Protein A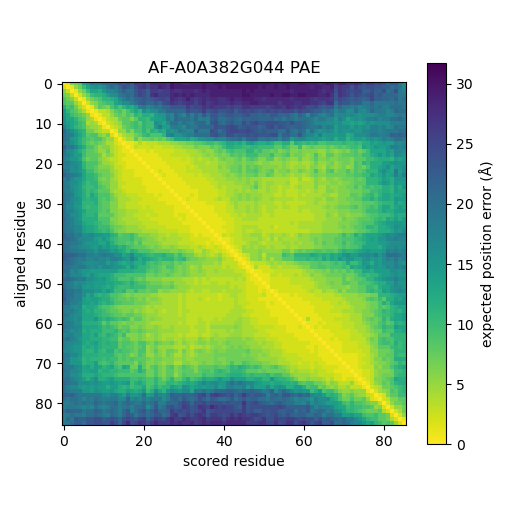F-A0A382G044-F1 (afdb_monomer)

Solvent-accessible surface area (backbone atoms only — not comparable to full-atom values): 5104 Å² total; per-residue (Å²): 131,84,75,80,72,79,50,67,66,58,57,50,50,51,53,52,52,48,52,52,52,54,51,48,49,52,53,52,53,51,50,52,52,49,52,53,50,50,56,50,64,71,41,86,85,55,55,70,65,55,65,50,49,53,57,49,51,54,51,52,50,52,51,53,55,51,50,53,52,52,49,48,55,49,50,73,71,69,47,83,68,78,80,62,86,129

Radius of gyration: 20.57 Å; Cα contacts (8 Å, |Δi|>4): 9; chains: 1; bounding box: 48×22×54 Å

Structure (mmCIF, N/CA/C/O backbone):
data_AF-A0A382G044-F1
#
_entry.id   AF-A0A382G044-F1
#
loop_
_atom_site.group_PDB
_atom_site.id
_atom_site.type_symbol
_atom_site.label_atom_id
_atom_site.label_alt_id
_atom_site.label_comp_id
_atom_site.label_asym_id
_atom_site.label_entity_id
_atom_site.label_seq_id
_atom_site.pdbx_PDB_ins_code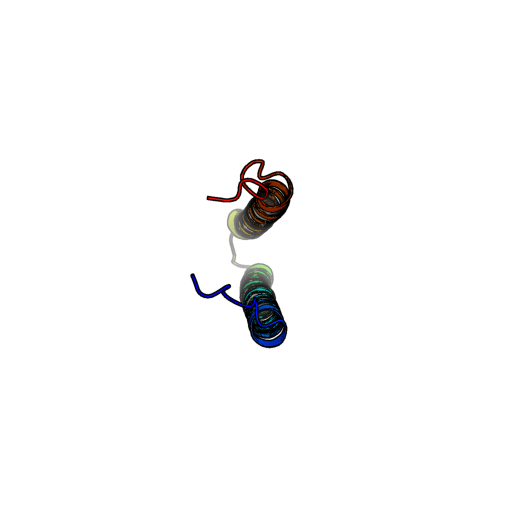
_atom_site.Cartn_x
_atom_site.Cartn_y
_atom_site.Cartn_z
_atom_site.occupancy
_atom_site.B_iso_or_equiv
_atom_site.auth_seq_id
_atom_site.auth_comp_id
_atom_site.auth_asym_id
_atom_site.auth_atom_id
_atom_site.pdbx_PDB_model_num
ATOM 1 N N . ARG A 1 1 ? -29.154 -17.770 33.156 1.00 40.56 1 ARG A N 1
ATOM 2 C CA . ARG A 1 1 ? -28.430 -17.506 31.891 1.00 40.56 1 ARG A CA 1
ATOM 3 C C . ARG A 1 1 ? -27.056 -16.982 32.273 1.00 40.56 1 ARG A C 1
ATOM 5 O O . ARG A 1 1 ? -26.996 -15.979 32.971 1.00 40.56 1 ARG A O 1
ATOM 12 N N . LEU A 1 2 ? -25.991 -17.723 31.965 1.00 45.72 2 LEU A N 1
ATOM 13 C CA . LEU A 1 2 ? -24.622 -17.311 32.276 1.00 45.72 2 LEU A CA 1
ATOM 14 C C . LEU A 1 2 ? -24.355 -16.006 31.521 1.00 45.72 2 LEU A C 1
ATOM 16 O O . LEU A 1 2 ? -24.406 -16.001 30.293 1.00 45.72 2 LEU A O 1
ATOM 20 N N . LYS A 1 3 ? -24.127 -14.901 32.243 1.00 43.59 3 LYS A N 1
ATOM 21 C CA . LYS A 1 3 ? -23.463 -13.733 31.660 1.00 43.59 3 LYS A CA 1
ATOM 22 C C . LYS A 1 3 ? -22.178 -14.274 31.044 1.00 43.59 3 LYS A C 1
ATOM 24 O O . LYS A 1 3 ? -21.340 -14.786 31.783 1.00 43.59 3 LYS A O 1
ATOM 29 N N . ALA A 1 4 ? -22.038 -14.205 29.724 1.00 56.69 4 ALA A N 1
ATOM 30 C CA . ALA A 1 4 ? -20.723 -14.282 29.118 1.00 56.69 4 ALA A CA 1
ATOM 31 C C . ALA A 1 4 ? -19.971 -13.066 29.663 1.00 56.69 4 ALA A C 1
ATOM 33 O O . ALA A 1 4 ? -20.163 -11.942 29.204 1.00 56.69 4 ALA A O 1
ATOM 34 N N . VAL A 1 5 ? -19.240 -13.271 30.758 1.00 55.91 5 VAL A N 1
ATOM 35 C CA . VAL A 1 5 ? -18.309 -12.283 31.279 1.00 55.91 5 VAL A CA 1
ATOM 36 C C . VAL A 1 5 ? -17.352 -12.046 30.123 1.00 55.91 5 VAL A C 1
ATOM 38 O O . VAL A 1 5 ? -16.630 -12.957 29.727 1.00 55.91 5 VAL A O 1
ATOM 41 N N . LYS A 1 6 ? -17.438 -10.867 29.501 1.00 54.38 6 LYS A N 1
ATOM 42 C CA . LYS A 1 6 ? -16.440 -10.421 28.536 1.00 54.38 6 LYS A CA 1
ATOM 43 C C . LYS A 1 6 ? -15.115 -10.429 29.274 1.00 54.38 6 LYS A C 1
ATOM 45 O O . LYS A 1 6 ? -14.887 -9.566 30.116 1.00 54.38 6 LYS A O 1
ATOM 50 N N . ASP A 1 7 ? -14.301 -11.446 29.022 1.00 58.84 7 ASP A N 1
ATOM 51 C CA . ASP A 1 7 ? -12.990 -11.550 29.633 1.00 58.84 7 ASP A CA 1
ATOM 52 C C . ASP A 1 7 ? -12.115 -10.467 28.992 1.00 58.84 7 ASP A C 1
ATOM 54 O O . ASP A 1 7 ? -11.801 -10.565 27.798 1.00 58.84 7 ASP A O 1
ATOM 58 N N . PRO A 1 8 ? -11.733 -9.408 29.727 1.00 60.69 8 PRO A N 1
ATOM 59 C CA . PRO A 1 8 ? -11.001 -8.283 29.152 1.00 60.69 8 PRO A CA 1
ATOM 60 C C . PRO A 1 8 ? -9.651 -8.733 28.587 1.00 60.69 8 PRO A C 1
ATOM 62 O O . PRO A 1 8 ? -9.140 -8.134 27.648 1.00 60.69 8 PRO A O 1
ATOM 65 N N . VAL A 1 9 ? -9.104 -9.833 29.110 1.00 61.78 9 VAL A N 1
ATOM 66 C CA . VAL A 1 9 ? -7.873 -10.467 28.631 1.00 61.78 9 VAL A CA 1
ATOM 67 C C . VAL A 1 9 ? -8.086 -11.162 27.280 1.00 61.78 9 VAL A C 1
ATOM 69 O O . VAL A 1 9 ? -7.231 -11.057 26.402 1.00 61.78 9 VAL A O 1
ATOM 72 N N . ALA A 1 10 ? -9.235 -11.815 27.069 1.00 60.50 10 ALA A N 1
ATOM 73 C CA . ALA A 1 10 ? -9.572 -12.456 25.798 1.00 60.50 10 ALA A CA 1
ATOM 74 C C . ALA A 1 10 ? -9.907 -11.421 24.709 1.00 60.50 10 ALA A C 1
ATOM 76 O O . ALA A 1 10 ? -9.455 -11.550 23.572 1.00 60.50 10 ALA A O 1
ATOM 77 N N . GLU A 1 11 ? -10.635 -10.356 25.061 1.00 61.03 11 GLU A N 1
ATOM 78 C CA . GLU A 1 11 ? -10.950 -9.244 24.152 1.00 61.03 11 GLU A CA 1
ATOM 79 C C . GLU A 1 11 ? -9.688 -8.428 23.810 1.00 61.03 11 GLU A C 1
ATOM 81 O O . GLU A 1 11 ? -9.456 -8.108 22.643 1.00 61.03 11 GLU A O 1
ATOM 86 N N . ALA A 1 12 ? -8.804 -8.159 24.778 1.00 59.59 12 ALA A N 1
ATOM 87 C CA . ALA A 1 12 ? -7.515 -7.507 24.523 1.00 59.59 12 ALA A CA 1
ATOM 88 C C . ALA A 1 12 ? -6.572 -8.381 23.677 1.00 59.59 12 ALA A C 1
ATOM 90 O O . ALA A 1 12 ? -5.952 -7.879 22.738 1.00 59.59 12 ALA A O 1
ATOM 91 N N . GLY A 1 13 ? -6.500 -9.689 23.951 1.00 63.47 13 GLY A N 1
ATOM 92 C CA . GLY A 1 13 ? -5.710 -10.642 23.166 1.00 63.47 13 GLY A CA 1
ATOM 93 C C . GLY A 1 13 ? -6.185 -10.757 21.714 1.00 63.47 13 GLY A C 1
ATOM 94 O O . GLY A 1 13 ? -5.362 -10.758 20.795 1.00 63.47 13 GLY A O 1
ATOM 95 N N . ALA A 1 14 ? -7.504 -10.765 21.489 1.00 64.12 14 ALA A N 1
ATOM 96 C CA . ALA A 1 14 ? -8.094 -10.767 20.152 1.00 64.12 14 ALA A CA 1
ATOM 97 C C . ALA A 1 14 ? -7.763 -9.484 19.365 1.00 64.12 14 ALA A C 1
ATOM 99 O O . ALA A 1 14 ? -7.400 -9.561 18.191 1.00 64.12 14 ALA A O 1
ATOM 100 N N . ASN A 1 15 ? -7.814 -8.315 20.013 1.00 73.56 15 ASN A N 1
ATOM 101 C CA . ASN A 1 15 ? -7.486 -7.034 19.378 1.00 73.56 15 ASN A CA 1
ATOM 102 C C . ASN A 1 15 ? -5.989 -6.909 19.042 1.00 73.56 15 ASN A C 1
ATOM 104 O O . ASN A 1 15 ? -5.639 -6.463 17.950 1.00 73.56 15 ASN A O 1
ATOM 108 N N . ILE A 1 16 ? -5.095 -7.342 19.938 1.00 82.94 16 ILE A N 1
ATOM 109 C CA . ILE A 1 16 ? -3.641 -7.307 19.699 1.00 82.94 16 ILE A CA 1
ATOM 110 C C . ILE A 1 16 ? -3.255 -8.247 18.551 1.00 82.94 16 ILE A C 1
ATOM 112 O O . ILE A 1 16 ? -2.506 -7.848 17.657 1.00 82.94 16 ILE A O 1
ATOM 116 N N . GLY A 1 17 ? -3.799 -9.469 18.537 1.00 84.31 17 GLY A N 1
ATOM 117 C CA . GLY A 1 17 ? -3.571 -10.425 17.454 1.00 84.31 17 GLY A CA 1
ATOM 118 C C . GLY A 1 17 ? -4.039 -9.891 16.099 1.00 84.31 17 GLY A C 1
ATOM 119 O O . GLY A 1 17 ? -3.306 -9.977 15.117 1.00 84.31 17 GLY A O 1
ATOM 120 N N . GLN A 1 18 ? -5.217 -9.264 16.047 1.00 80.75 18 GLN A N 1
ATOM 121 C CA . GLN A 1 18 ? -5.726 -8.643 14.822 1.00 80.75 18 GLN A CA 1
ATOM 122 C C . GLN A 1 18 ? -4.840 -7.494 14.331 1.00 80.75 18 GLN A C 1
ATOM 124 O O . GLN A 1 18 ? -4.529 -7.443 13.143 1.00 80.75 18 GLN A O 1
ATOM 129 N N . VAL A 1 19 ? -4.387 -6.605 15.220 1.00 83.94 19 VAL A N 1
ATOM 130 C CA . VAL A 1 19 ? -3.493 -5.495 14.847 1.00 83.94 19 VAL A CA 1
ATOM 131 C C . VAL A 1 19 ? -2.156 -6.013 14.317 1.00 83.94 19 VAL A C 1
ATOM 133 O O . VAL A 1 19 ? -1.685 -5.526 13.292 1.00 83.94 19 VAL A O 1
ATOM 136 N N . LEU A 1 20 ? -1.566 -7.024 14.962 1.00 88.38 20 LEU A N 1
ATOM 137 C CA . LEU A 1 20 ? -0.319 -7.650 14.509 1.00 88.38 20 LEU A CA 1
ATOM 138 C C . LEU A 1 20 ? -0.470 -8.312 13.137 1.00 88.38 20 LEU A C 1
ATOM 140 O O . LEU A 1 20 ? 0.384 -8.125 12.274 1.00 88.38 20 LEU A O 1
ATOM 144 N N . VAL A 1 21 ? -1.560 -9.049 12.915 1.00 86.06 21 VAL A N 1
ATOM 145 C CA . VAL A 1 21 ? -1.827 -9.709 11.630 1.00 86.06 21 VAL A CA 1
ATOM 146 C C . VAL A 1 21 ? -2.045 -8.674 10.528 1.00 86.06 21 VAL A C 1
ATOM 148 O O . VAL A 1 21 ? -1.400 -8.751 9.485 1.00 86.06 21 VAL A O 1
ATOM 151 N N . ILE A 1 22 ? -2.900 -7.673 10.758 1.00 84.75 22 ILE A N 1
ATOM 152 C CA . ILE A 1 22 ? -3.175 -6.613 9.777 1.00 84.75 22 ILE A CA 1
ATOM 153 C C . ILE A 1 22 ? -1.900 -5.816 9.485 1.00 84.75 22 ILE A C 1
ATOM 155 O O . ILE A 1 22 ? -1.556 -5.622 8.321 1.00 84.75 22 ILE A O 1
ATOM 159 N N . GLY A 1 23 ? -1.169 -5.401 10.522 1.00 87.62 23 GLY A N 1
ATOM 160 C CA . GLY A 1 23 ? 0.100 -4.690 10.375 1.00 87.62 23 GLY A CA 1
ATOM 161 C C . GLY A 1 23 ? 1.132 -5.508 9.599 1.00 87.62 23 GLY A C 1
ATOM 162 O O . GLY A 1 23 ? 1.761 -4.988 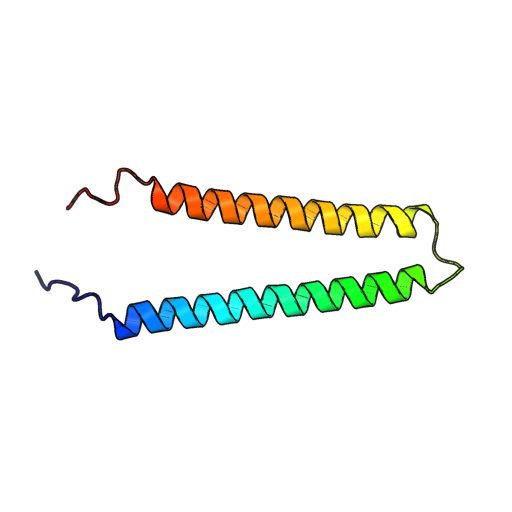8.679 1.00 87.62 23 GLY A O 1
ATOM 163 N N . GLY A 1 24 ? 1.247 -6.804 9.897 1.00 89.50 24 GLY A N 1
ATOM 164 C CA . GLY A 1 24 ? 2.111 -7.732 9.171 1.00 89.50 24 GLY A CA 1
ATOM 165 C C . GLY A 1 24 ? 1.746 -7.838 7.691 1.00 89.50 24 GLY A C 1
ATOM 166 O O . GLY A 1 24 ? 2.627 -7.730 6.840 1.00 89.50 24 GLY A O 1
ATOM 167 N N . PHE A 1 25 ? 0.458 -7.964 7.364 1.00 87.56 25 PHE A N 1
ATOM 168 C CA . PHE A 1 25 ? -0.001 -7.978 5.974 1.00 87.56 25 PHE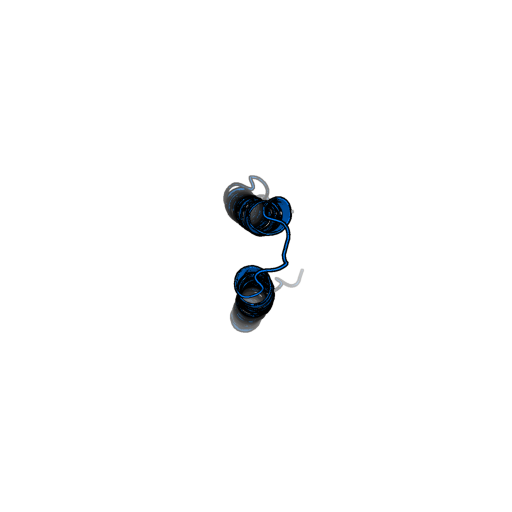 A CA 1
ATOM 169 C C . PHE A 1 25 ? 0.306 -6.670 5.246 1.00 87.56 25 PHE A C 1
ATOM 171 O O . PHE A 1 25 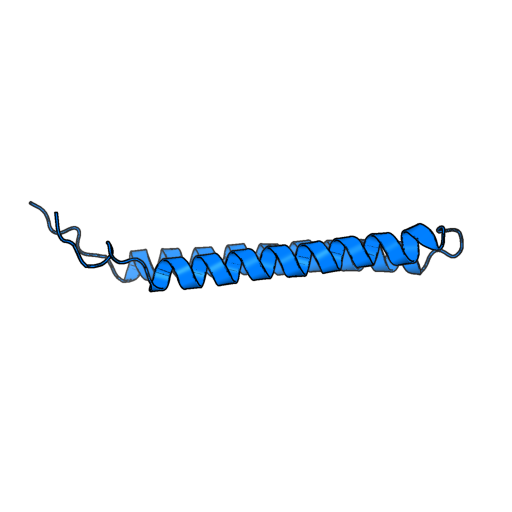? 0.788 -6.715 4.117 1.00 87.56 25 PHE A O 1
ATOM 178 N N . VAL A 1 26 ? 0.080 -5.517 5.879 1.00 87.94 26 VAL A N 1
ATOM 179 C CA . VAL A 1 26 ? 0.385 -4.208 5.282 1.00 87.94 26 VAL A CA 1
ATOM 180 C C . VAL A 1 26 ? 1.876 -4.082 4.977 1.00 87.94 26 VAL A C 1
ATOM 182 O O . VAL A 1 26 ? 2.241 -3.695 3.868 1.00 87.94 26 VAL A O 1
ATOM 185 N N . ILE A 1 27 ? 2.741 -4.454 5.924 1.00 89.81 27 ILE A N 1
ATOM 186 C CA . ILE A 1 27 ? 4.195 -4.398 5.734 1.00 89.81 27 ILE A CA 1
ATOM 187 C C . ILE A 1 27 ? 4.634 -5.382 4.647 1.00 89.81 27 ILE A C 1
ATOM 189 O O . ILE A 1 27 ? 5.397 -5.012 3.756 1.00 89.81 27 ILE A O 1
ATOM 193 N N . PHE A 1 28 ? 4.143 -6.621 4.686 1.00 92.62 28 PHE A N 1
ATOM 194 C CA . PHE A 1 28 ? 4.509 -7.660 3.726 1.00 92.62 28 PHE A CA 1
ATOM 195 C C . PHE A 1 28 ? 4.091 -7.296 2.297 1.00 92.62 28 PHE A C 1
ATOM 197 O O . PHE A 1 28 ? 4.933 -7.270 1.398 1.00 92.62 28 PHE A O 1
ATOM 204 N N . TYR A 1 29 ? 2.821 -6.936 2.089 1.00 88.00 29 TYR A N 1
ATOM 205 C CA . TYR A 1 29 ? 2.330 -6.510 0.778 1.00 88.00 29 TYR A CA 1
ATOM 206 C C . TYR A 1 29 ? 3.000 -5.218 0.313 1.00 88.00 29 TYR A C 1
ATOM 208 O O . TYR A 1 29 ? 3.414 -5.137 -0.842 1.00 88.00 29 TYR A O 1
ATOM 216 N N . GLY A 1 30 ? 3.170 -4.232 1.199 1.00 89.00 30 GLY A N 1
ATOM 217 C CA . GLY A 1 30 ? 3.870 -2.990 0.872 1.00 89.00 30 GLY A CA 1
ATOM 218 C C . GLY A 1 30 ? 5.308 -3.239 0.416 1.00 89.00 30 GLY A C 1
ATOM 219 O O . GLY A 1 30 ? 5.743 -2.680 -0.590 1.00 89.00 30 GLY A O 1
ATOM 220 N N . THR A 1 31 ? 6.020 -4.144 1.092 1.00 92.19 31 THR A N 1
ATOM 221 C CA . THR A 1 31 ? 7.394 -4.522 0.736 1.00 92.19 31 THR A CA 1
ATOM 222 C C . THR A 1 31 ? 7.444 -5.254 -0.604 1.00 92.19 31 THR A C 1
ATOM 224 O O . THR A 1 31 ? 8.278 -4.924 -1.444 1.00 92.19 31 THR A O 1
ATOM 227 N N . LEU A 1 32 ? 6.533 -6.202 -0.852 1.00 92.50 32 LEU A N 1
ATOM 228 C CA . LEU A 1 32 ? 6.455 -6.906 -2.136 1.00 92.50 32 LEU A CA 1
ATOM 229 C C . LEU A 1 32 ? 6.200 -5.947 -3.300 1.00 92.50 32 LEU A C 1
ATOM 231 O O . LEU A 1 32 ? 6.923 -5.982 -4.295 1.00 92.50 32 LEU A O 1
ATOM 235 N N . ILE A 1 33 ? 5.211 -5.063 -3.157 1.00 90.69 33 ILE A N 1
ATOM 236 C CA . ILE A 1 33 ? 4.887 -4.054 -4.170 1.00 90.69 33 ILE A CA 1
ATOM 237 C C . ILE A 1 33 ? 6.103 -3.155 -4.408 1.00 90.69 33 ILE A C 1
ATOM 239 O O . ILE A 1 33 ? 6.470 -2.917 -5.556 1.00 90.69 33 ILE A O 1
ATOM 243 N N . PHE A 1 34 ? 6.777 -2.710 -3.345 1.00 91.00 34 PHE A N 1
ATOM 244 C CA . PHE A 1 34 ? 7.977 -1.888 -3.460 1.00 91.00 34 PHE A CA 1
ATOM 245 C C . PHE A 1 34 ? 9.096 -2.587 -4.243 1.00 91.00 34 PHE A C 1
ATOM 247 O O . PHE A 1 34 ? 9.679 -1.981 -5.140 1.00 91.00 34 PHE A O 1
ATOM 254 N N . PHE A 1 35 ? 9.379 -3.861 -3.957 1.00 92.69 35 PHE A N 1
ATOM 255 C CA . PHE A 1 35 ? 10.403 -4.618 -4.681 1.00 92.69 35 PHE A CA 1
ATOM 256 C C . PHE A 1 35 ? 10.051 -4.819 -6.156 1.00 92.69 35 PHE A C 1
ATOM 258 O O . PHE A 1 35 ? 10.909 -4.608 -7.015 1.00 92.69 35 PHE A O 1
ATOM 265 N N . VAL A 1 36 ? 8.798 -5.171 -6.456 1.00 90.06 36 VAL A N 1
ATOM 266 C CA . VAL A 1 36 ? 8.318 -5.352 -7.835 1.00 90.06 36 VAL A CA 1
ATOM 267 C C . VAL A 1 36 ? 8.416 -4.044 -8.615 1.00 90.06 36 VAL A C 1
ATOM 269 O O . VAL A 1 36 ? 8.982 -4.018 -9.706 1.00 90.06 36 VAL A O 1
ATOM 272 N N . LEU A 1 37 ? 7.930 -2.940 -8.040 1.00 89.06 37 LEU A N 1
ATOM 273 C CA . LEU A 1 37 ? 7.993 -1.628 -8.678 1.00 89.06 37 LEU A CA 1
ATOM 274 C C . LEU A 1 37 ? 9.436 -1.163 -8.868 1.00 89.06 37 LEU A C 1
ATOM 276 O O . LEU A 1 37 ? 9.774 -0.659 -9.934 1.00 89.06 37 LEU A O 1
ATOM 280 N N . LYS A 1 38 ? 10.306 -1.365 -7.873 1.00 90.06 38 LYS A N 1
ATOM 281 C CA . LYS A 1 38 ? 11.724 -1.006 -7.974 1.00 90.06 38 LYS A CA 1
ATOM 282 C C . LYS A 1 38 ? 12.423 -1.779 -9.093 1.00 90.06 38 LYS A C 1
ATOM 284 O O . LYS A 1 38 ? 13.140 -1.162 -9.874 1.00 90.06 38 LYS A O 1
ATOM 289 N N . GLY A 1 39 ? 12.215 -3.094 -9.179 1.00 87.06 39 GLY A N 1
ATOM 290 C CA . GLY A 1 39 ? 12.795 -3.926 -10.238 1.00 87.06 39 GLY A CA 1
ATOM 291 C C . GLY A 1 39 ? 12.305 -3.508 -11.624 1.00 87.06 39 GLY A C 1
ATOM 292 O O . GLY A 1 39 ? 13.107 -3.277 -12.520 1.00 87.06 39 GLY A O 1
ATOM 293 N N . MET A 1 40 ? 10.996 -3.303 -11.759 1.00 88.25 40 MET A N 1
ATOM 294 C CA . MET A 1 40 ? 10.365 -2.873 -13.007 1.00 88.25 40 MET A CA 1
ATOM 295 C C . MET A 1 40 ? 10.818 -1.472 -13.461 1.00 88.25 40 MET A C 1
ATOM 297 O O . MET A 1 40 ? 11.008 -1.223 -14.648 1.00 88.25 40 MET A O 1
ATOM 301 N N . LEU A 1 41 ? 10.974 -0.523 -12.534 1.00 86.12 41 LEU A N 1
ATOM 302 C CA . LEU A 1 41 ? 11.390 0.844 -12.867 1.00 86.12 41 LEU A CA 1
ATOM 303 C C . LEU A 1 41 ? 12.883 0.938 -13.205 1.00 86.12 41 LEU A C 1
ATOM 305 O O . LEU A 1 41 ? 13.256 1.786 -14.017 1.00 86.12 41 LEU A O 1
ATOM 309 N N . ALA A 1 42 ? 13.711 0.081 -12.600 1.00 87.44 42 ALA A N 1
ATOM 310 C CA . ALA A 1 42 ? 15.148 0.021 -12.851 1.00 87.44 42 ALA A CA 1
ATOM 311 C C . ALA A 1 42 ? 15.497 -0.598 -14.213 1.00 87.44 42 ALA A C 1
ATOM 313 O O . ALA A 1 42 ? 16.577 -0.328 -14.733 1.00 87.44 42 ALA A O 1
ATOM 314 N N . ASP A 1 43 ? 14.598 -1.394 -14.793 1.00 86.25 43 ASP A N 1
ATOM 315 C CA . ASP A 1 43 ? 14.811 -2.021 -16.092 1.00 86.25 43 ASP A CA 1
ATOM 316 C C . ASP A 1 43 ? 14.481 -1.036 -17.243 1.00 86.25 43 ASP A C 1
ATOM 318 O O . ASP A 1 43 ? 13.342 -0.548 -17.352 1.00 86.25 43 ASP A O 1
ATOM 322 N N . PRO A 1 44 ? 15.461 -0.675 -18.094 1.00 81.88 44 PRO A N 1
ATOM 323 C CA . PRO A 1 44 ? 15.262 0.260 -19.198 1.00 81.88 44 PRO A CA 1
ATOM 324 C C . PRO A 1 44 ? 14.350 -0.288 -20.305 1.00 81.88 44 PRO A C 1
ATOM 326 O O . PRO A 1 44 ? 13.678 0.519 -20.946 1.00 81.88 44 PRO A O 1
ATOM 329 N N . ASP A 1 45 ? 14.247 -1.611 -20.468 1.00 88.81 45 ASP A N 1
ATOM 330 C CA . ASP A 1 45 ? 13.460 -2.246 -21.536 1.00 88.81 45 ASP A CA 1
ATOM 331 C C . ASP A 1 45 ? 11.970 -2.360 -21.190 1.00 88.81 45 ASP A C 1
ATOM 333 O O . ASP A 1 45 ? 11.138 -2.730 -22.024 1.00 88.81 45 ASP A O 1
ATOM 337 N N . TH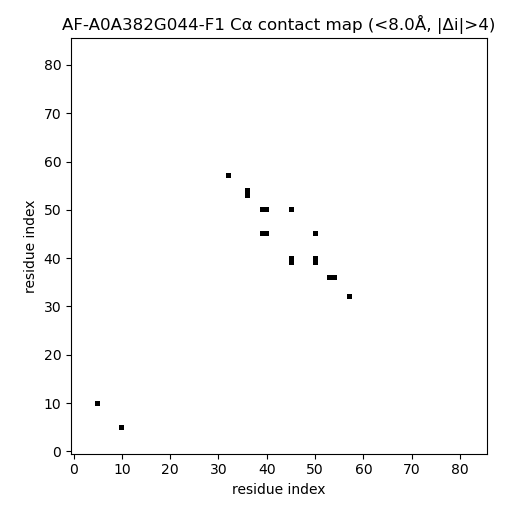R A 1 46 ? 11.592 -2.008 -19.959 1.00 84.75 46 THR A N 1
ATOM 338 C CA . THR A 1 46 ? 10.195 -2.096 -19.543 1.00 84.75 46 THR A CA 1
ATOM 339 C C . THR A 1 46 ? 9.341 -1.033 -20.250 1.00 84.75 46 THR A C 1
ATOM 341 O O . THR A 1 46 ? 9.645 0.163 -20.153 1.00 84.75 46 THR A O 1
ATOM 344 N N . PRO A 1 47 ? 8.221 -1.419 -20.895 1.00 89.06 47 PRO A N 1
ATOM 345 C CA . PRO A 1 47 ? 7.344 -0.481 -21.586 1.00 89.06 47 PRO A CA 1
ATOM 346 C C . PRO A 1 47 ? 6.856 0.650 -20.678 1.00 89.06 47 PRO A C 1
ATOM 348 O O . PRO A 1 47 ? 6.415 0.421 -19.549 1.00 89.06 47 PRO A O 1
ATOM 351 N N . LEU A 1 48 ? 6.849 1.880 -21.202 1.00 85.75 48 LEU A N 1
ATOM 352 C CA . LEU A 1 48 ? 6.452 3.078 -20.451 1.00 85.75 48 LEU A CA 1
ATOM 353 C C . LEU A 1 48 ? 5.018 2.982 -19.898 1.00 85.75 48 LEU A C 1
ATOM 355 O O . LEU A 1 48 ? 4.739 3.441 -18.792 1.00 85.75 48 LEU A O 1
ATOM 359 N N . PHE A 1 49 ? 4.129 2.302 -20.629 1.00 86.12 49 PHE A N 1
ATOM 360 C CA . PHE A 1 49 ? 2.772 2.005 -20.172 1.00 86.12 49 PHE A CA 1
ATOM 361 C C . PHE A 1 49 ? 2.756 1.158 -18.893 1.00 86.12 49 PHE A C 1
ATOM 363 O O . PHE A 1 49 ? 1.982 1.437 -17.985 1.00 86.12 49 PHE A O 1
ATOM 370 N N . MET A 1 50 ? 3.635 0.161 -18.780 1.00 86.81 50 MET A N 1
ATOM 371 C CA . MET A 1 50 ? 3.732 -0.677 -17.585 1.00 86.81 50 MET A CA 1
ATOM 372 C C . MET A 1 50 ? 4.378 0.091 -16.424 1.00 86.81 50 MET A C 1
ATOM 374 O O . MET A 1 50 ? 3.897 0.002 -15.294 1.00 86.81 50 MET A O 1
ATOM 378 N N . LYS A 1 51 ? 5.381 0.934 -16.717 1.00 85.69 51 LYS A N 1
ATOM 379 C CA . LYS A 1 51 ? 6.037 1.802 -15.724 1.00 85.69 51 LYS A CA 1
ATOM 380 C C . LYS A 1 51 ? 5.083 2.766 -15.022 1.00 85.69 51 LYS A C 1
ATOM 382 O O . LYS A 1 51 ? 5.335 3.101 -13.873 1.00 85.69 51 LYS A O 1
ATOM 387 N N . ILE A 1 52 ? 4.010 3.200 -15.684 1.00 87.94 52 ILE A N 1
ATOM 388 C CA . ILE A 1 52 ? 3.017 4.129 -15.118 1.00 87.94 52 ILE A CA 1
ATOM 389 C C . ILE A 1 52 ? 1.748 3.391 -14.680 1.00 87.94 52 ILE A C 1
ATOM 391 O O . ILE A 1 52 ? 1.232 3.630 -13.588 1.00 87.94 52 ILE A O 1
ATOM 395 N N . GLY A 1 53 ? 1.255 2.474 -15.511 1.00 91.06 53 GLY A N 1
ATOM 396 C CA . GLY A 1 53 ? 0.005 1.759 -15.280 1.00 91.06 53 GLY A CA 1
ATOM 397 C C . GLY A 1 53 ? 0.060 0.865 -14.048 1.00 91.06 53 GLY A C 1
ATOM 398 O O . GLY A 1 53 ? -0.872 0.877 -13.246 1.00 91.06 53 GLY A O 1
ATOM 399 N N . LEU A 1 54 ? 1.164 0.140 -13.843 1.00 90.38 54 LEU A N 1
ATOM 400 C CA . LEU A 1 54 ? 1.274 -0.776 -12.711 1.00 90.38 54 LEU A CA 1
ATOM 401 C C . LEU A 1 54 ? 1.305 -0.037 -11.353 1.00 90.38 54 LEU A C 1
ATOM 403 O O . LEU A 1 54 ? 0.507 -0.393 -10.483 1.00 90.38 54 LEU A O 1
ATOM 407 N N . PRO A 1 55 ? 2.111 1.031 -11.152 1.00 91.38 55 PRO A N 1
ATOM 408 C CA . PRO A 1 55 ? 2.004 1.857 -9.949 1.00 91.38 55 PRO A CA 1
ATOM 409 C C . PRO A 1 55 ? 0.619 2.477 -9.759 1.00 91.38 55 PRO A C 1
ATOM 411 O O . PRO A 1 55 ? 0.118 2.494 -8.638 1.00 91.38 55 PRO A O 1
ATOM 414 N N . ALA A 1 56 ? -0.018 2.962 -10.831 1.00 93.00 56 ALA A N 1
ATOM 415 C CA . ALA A 1 56 ? -1.342 3.576 -10.744 1.00 93.00 56 ALA A CA 1
ATOM 416 C C . ALA A 1 56 ? -2.404 2.588 -10.232 1.00 93.00 56 ALA A C 1
ATOM 418 O O . ALA A 1 56 ? -3.215 2.950 -9.379 1.00 93.00 56 ALA A O 1
ATOM 419 N N . ILE A 1 57 ? -2.359 1.327 -10.682 1.00 92.44 57 ILE A N 1
ATOM 420 C CA . ILE A 1 57 ? -3.240 0.261 -10.184 1.00 92.44 57 ILE A CA 1
ATOM 421 C C . ILE A 1 57 ? -2.982 0.001 -8.698 1.00 92.44 57 ILE A C 1
ATOM 423 O O . ILE A 1 57 ? -3.933 -0.043 -7.919 1.00 92.44 57 ILE A O 1
ATOM 427 N N . PHE A 1 58 ? -1.720 -0.137 -8.280 1.00 91.38 58 PHE A N 1
ATOM 428 C CA . PHE A 1 58 ? -1.396 -0.379 -6.870 1.00 91.38 58 PHE A CA 1
ATOM 429 C C . PHE A 1 58 ? -1.839 0.770 -5.959 1.00 91.38 58 PHE A C 1
ATOM 431 O O . PHE A 1 58 ? -2.391 0.517 -4.889 1.00 91.38 58 PHE A O 1
ATOM 438 N N . ILE A 1 59 ? -1.663 2.019 -6.395 1.00 91.56 59 ILE A N 1
ATOM 439 C CA . ILE A 1 59 ? -2.149 3.198 -5.669 1.00 91.56 59 ILE A CA 1
ATOM 440 C C . ILE A 1 59 ? -3.679 3.180 -5.591 1.00 91.56 59 ILE A C 1
ATOM 442 O O . ILE A 1 59 ? -4.234 3.340 -4.506 1.00 91.56 59 ILE A O 1
ATOM 446 N N . GLY A 1 60 ? -4.363 2.931 -6.712 1.00 92.62 60 GLY A N 1
ATOM 447 C CA . GLY A 1 60 ? -5.822 2.839 -6.756 1.00 92.62 60 GLY A CA 1
ATOM 448 C C . GLY A 1 60 ? -6.365 1.763 -5.817 1.00 92.62 60 GLY A C 1
ATOM 449 O O . GLY A 1 60 ? -7.268 2.033 -5.026 1.00 92.62 60 GLY A O 1
ATOM 450 N N . MET A 1 61 ? -5.766 0.569 -5.826 1.00 91.12 61 MET A N 1
ATOM 451 C CA . MET A 1 61 ? -6.118 -0.493 -4.882 1.00 91.12 61 MET A CA 1
ATOM 452 C C . MET A 1 61 ? -5.864 -0.076 -3.432 1.00 91.12 61 MET A C 1
ATOM 454 O O . MET A 1 61 ? -6.722 -0.300 -2.583 1.00 91.12 61 MET A O 1
ATOM 458 N N . GLY A 1 62 ? -4.725 0.556 -3.139 1.00 89.69 62 GLY A N 1
ATOM 459 C CA . GLY A 1 62 ? -4.407 1.040 -1.794 1.00 89.69 62 GLY A CA 1
ATOM 460 C C . GLY A 1 62 ? -5.447 2.029 -1.262 1.00 89.69 62 GLY A C 1
ATOM 461 O O . GLY A 1 62 ? -5.882 1.915 -0.113 1.00 89.69 62 GLY A O 1
ATOM 462 N N . ILE A 1 63 ? -5.904 2.952 -2.112 1.00 92.25 63 ILE A N 1
ATOM 463 C CA . ILE A 1 63 ? -6.967 3.906 -1.776 1.00 92.25 63 ILE A CA 1
ATOM 464 C C . ILE A 1 63 ? -8.280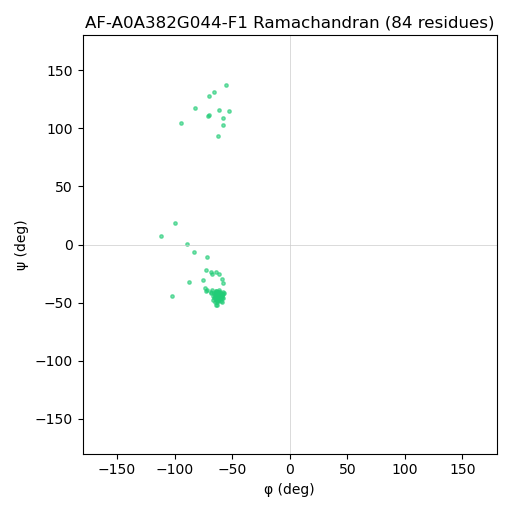 3.166 -1.502 1.00 92.25 63 ILE A C 1
ATOM 466 O O . ILE A 1 63 ? -8.853 3.346 -0.431 1.00 92.25 63 ILE A O 1
ATOM 470 N N . LEU A 1 64 ? -8.725 2.294 -2.416 1.00 90.88 64 LEU A N 1
ATOM 471 C CA . LEU A 1 64 ? -9.981 1.548 -2.267 1.00 90.88 64 LEU A CA 1
ATOM 472 C C . LEU A 1 64 ? -10.000 0.688 -0.998 1.00 90.88 64 LEU A C 1
ATOM 474 O O . LEU A 1 64 ? -10.984 0.698 -0.258 1.00 90.88 64 LEU A O 1
ATOM 478 N N . LEU A 1 65 ? -8.906 -0.022 -0.713 1.00 87.50 65 LEU A N 1
ATOM 479 C CA . LEU A 1 65 ? -8.780 -0.835 0.497 1.00 87.50 65 LEU A CA 1
ATOM 480 C C . LEU A 1 65 ? -8.873 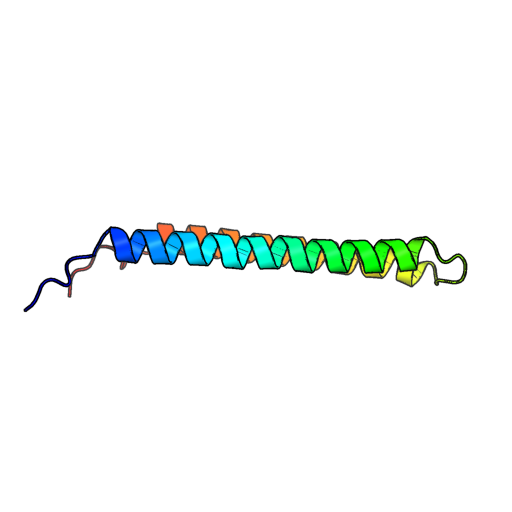0.028 1.758 1.00 87.50 65 LEU A C 1
ATOM 482 O O . LEU A 1 65 ? -9.600 -0.316 2.689 1.00 87.50 65 LEU 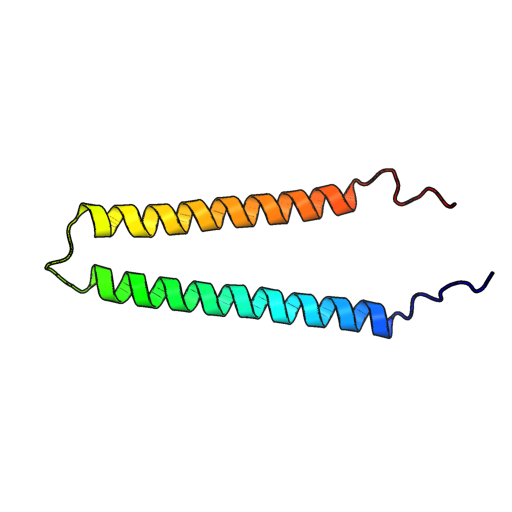A O 1
ATOM 486 N N . THR A 1 66 ? -8.184 1.170 1.775 1.00 85.81 66 THR A N 1
ATOM 487 C CA . THR A 1 66 ? -8.218 2.092 2.917 1.00 85.81 66 THR A CA 1
ATOM 488 C C . THR A 1 66 ? -9.620 2.672 3.118 1.00 85.81 66 THR A C 1
ATOM 490 O O . THR A 1 66 ? -10.097 2.724 4.251 1.00 85.81 66 THR A O 1
ATOM 493 N N . SER A 1 67 ? -10.318 3.035 2.038 1.00 89.12 67 SER A N 1
ATOM 494 C CA . SER A 1 67 ? -11.709 3.499 2.088 1.00 89.12 67 SER A CA 1
ATOM 495 C C . SER A 1 67 ? -12.635 2.455 2.710 1.00 89.12 67 SER A C 1
ATOM 497 O O . SER A 1 67 ? -13.331 2.766 3.672 1.00 89.12 67 SER A O 1
ATOM 499 N N . VAL A 1 68 ? -12.574 1.200 2.253 1.00 86.81 68 VAL A N 1
ATOM 500 C CA . VAL A 1 68 ? -13.408 0.113 2.795 1.00 86.81 68 VAL A CA 1
ATOM 501 C C . VAL A 1 68 ? -13.124 -0.135 4.279 1.00 86.81 68 VAL A C 1
ATOM 503 O O . VAL A 1 68 ? -14.051 -0.371 5.055 1.00 86.81 68 VAL A O 1
ATOM 506 N N . ILE A 1 69 ? -11.858 -0.063 4.704 1.00 85.12 69 ILE A N 1
ATOM 507 C CA . ILE A 1 69 ? -11.494 -0.197 6.122 1.00 85.12 69 ILE A CA 1
ATOM 508 C C . ILE A 1 69 ? -12.107 0.944 6.941 1.00 85.12 69 ILE A C 1
ATOM 510 O O . ILE A 1 69 ? -12.727 0.688 7.975 1.00 85.12 69 ILE A O 1
ATOM 514 N N . ILE A 1 70 ? -11.976 2.191 6.480 1.00 84.62 70 ILE A N 1
ATOM 515 C CA . ILE A 1 70 ? -12.557 3.363 7.149 1.00 84.62 70 ILE A CA 1
ATOM 516 C C . ILE A 1 70 ? -14.078 3.231 7.239 1.00 84.62 70 ILE A C 1
ATOM 518 O O . ILE A 1 70 ? -14.649 3.476 8.304 1.00 84.62 70 ILE A O 1
ATOM 522 N N . ASP A 1 71 ? -14.729 2.813 6.158 1.00 85.81 71 ASP A N 1
ATOM 523 C CA . ASP A 1 71 ? -16.177 2.637 6.108 1.00 85.81 71 ASP A CA 1
ATOM 524 C C . ASP A 1 71 ? -16.634 1.547 7.072 1.00 85.81 71 ASP A C 1
ATOM 526 O O . ASP A 1 71 ? -17.603 1.737 7.804 1.00 85.81 71 ASP A O 1
ATOM 530 N N . ARG A 1 72 ? -15.889 0.442 7.172 1.00 82.19 72 ARG A N 1
ATOM 531 C CA . ARG A 1 72 ? -16.198 -0.629 8.122 1.00 82.19 72 ARG A CA 1
ATOM 532 C C . ARG A 1 72 ? -16.004 -0.198 9.573 1.00 82.19 72 ARG A C 1
ATOM 534 O O . ARG A 1 72 ? -16.827 -0.539 10.421 1.00 82.19 72 ARG A O 1
ATOM 541 N N . ILE A 1 73 ? -14.961 0.585 9.861 1.00 81.06 73 ILE A N 1
ATOM 542 C CA . ILE A 1 73 ? -14.743 1.164 11.194 1.00 81.06 73 ILE A CA 1
ATOM 543 C C . ILE A 1 73 ? -15.882 2.127 11.547 1.00 81.06 73 ILE A C 1
ATOM 545 O O . ILE A 1 73 ? -16.380 2.092 12.671 1.00 81.06 73 ILE A O 1
ATOM 549 N N . LYS A 1 74 ? -16.313 2.977 10.608 1.00 79.00 74 LYS A N 1
ATOM 550 C CA . LYS A 1 74 ? -17.445 3.893 10.811 1.00 79.00 74 LYS A CA 1
ATOM 551 C C . LYS A 1 74 ? -18.742 3.122 11.035 1.00 79.00 74 LYS A C 1
ATOM 553 O O . LYS A 1 74 ? -19.395 3.357 12.044 1.00 79.00 74 LYS A O 1
ATOM 558 N N . ALA A 1 75 ? -19.057 2.153 10.178 1.00 76.38 75 ALA A N 1
ATOM 559 C CA . ALA A 1 75 ? -20.246 1.313 10.297 1.00 76.38 75 ALA A CA 1
ATOM 560 C C . ALA A 1 75 ? -20.299 0.578 11.644 1.00 76.38 75 ALA A C 1
ATOM 562 O O . ALA A 1 75 ? -21.334 0.582 12.299 1.00 76.38 75 ALA A O 1
ATOM 563 N N . SER A 1 76 ? -19.166 0.047 12.116 1.00 72.31 76 SER A N 1
ATOM 564 C CA . SER A 1 76 ? -19.070 -0.583 13.439 1.00 72.31 76 SER A CA 1
ATOM 565 C C . SER A 1 76 ? -19.323 0.384 14.604 1.00 72.31 76 SER A C 1
ATOM 567 O O . SER A 1 76 ? -19.649 -0.068 15.703 1.00 72.31 76 SER A O 1
ATOM 569 N N . LYS A 1 77 ? -19.129 1.695 14.413 1.00 67.56 77 LYS A N 1
ATOM 570 C CA . LYS A 1 77 ? -19.374 2.718 15.441 1.00 67.56 77 LYS A CA 1
ATOM 571 C C . LYS A 1 77 ? -20.816 3.226 15.443 1.00 67.56 77 LYS A C 1
ATOM 573 O O . LYS A 1 77 ? -21.302 3.564 16.514 1.00 67.56 77 LYS A O 1
ATOM 578 N N . THR A 1 78 ? -21.474 3.284 14.287 1.00 69.81 78 THR A N 1
ATOM 579 C CA . THR A 1 78 ? -22.854 3.787 14.118 1.00 69.81 78 THR A CA 1
ATOM 580 C C . THR A 1 78 ? -23.916 2.692 14.039 1.00 69.81 78 THR A C 1
ATOM 582 O O . THR A 1 78 ? -25.011 2.956 13.557 1.00 69.81 78 THR A O 1
ATOM 585 N N . ASP A 1 79 ? -23.621 1.473 14.484 1.00 65.31 79 ASP A N 1
ATOM 586 C CA . ASP A 1 79 ? -24.594 0.381 14.471 1.00 65.31 79 ASP A CA 1
ATOM 587 C C . ASP A 1 79 ? -25.712 0.617 15.518 1.00 65.31 79 ASP A C 1
ATOM 589 O O . ASP A 1 79 ? -25.431 0.557 16.720 1.00 65.31 79 ASP A O 1
ATOM 593 N N . PRO A 1 80 ? -26.969 0.886 15.101 1.00 62.50 80 PRO A N 1
ATOM 594 C CA . PRO A 1 80 ? -28.087 1.141 16.012 1.00 62.50 80 PRO A CA 1
ATOM 595 C C . PRO A 1 80 ? -28.559 -0.118 16.753 1.00 62.50 80 PRO A C 1
ATOM 597 O O . PRO A 1 80 ? -29.343 -0.005 17.692 1.00 62.50 80 PRO A O 1
ATOM 600 N N . TYR A 1 81 ? -28.087 -1.309 16.366 1.00 56.22 81 TYR A N 1
ATOM 601 C CA . TYR A 1 81 ? -28.411 -2.561 17.052 1.00 56.22 81 TYR A CA 1
ATOM 602 C C . TYR A 1 81 ? -27.443 -2.900 18.191 1.00 56.22 81 TYR A C 1
ATOM 604 O O . TYR A 1 81 ? -27.590 -3.927 18.850 1.00 56.22 81 TYR A O 1
ATOM 612 N N . LYS A 1 82 ? -26.448 -2.045 18.445 1.00 54.41 82 LYS A N 1
ATOM 613 C CA . LYS A 1 82 ? -25.437 -2.272 19.481 1.00 54.41 82 LYS A CA 1
ATOM 614 C C . LYS A 1 82 ? -26.000 -2.199 20.909 1.00 54.41 82 LYS A C 1
ATOM 616 O O . LYS A 1 82 ? -25.431 -2.818 21.804 1.00 54.41 82 LYS A O 1
ATOM 621 N N . ASP A 1 83 ? -27.120 -1.497 21.089 1.00 58.91 83 ASP A N 1
ATOM 622 C CA . ASP A 1 83 ? -27.740 -1.224 22.392 1.00 58.91 83 ASP A CA 1
ATOM 623 C C . ASP A 1 83 ? -29.093 -1.933 22.594 1.00 58.91 83 ASP A C 1
ATOM 625 O O . ASP A 1 83 ? -29.782 -1.681 23.583 1.00 58.91 83 ASP A O 1
ATOM 629 N N . VAL A 1 84 ? -29.499 -2.825 21.683 1.00 59.28 84 VAL A N 1
ATOM 630 C CA . VAL A 1 84 ? -30.694 -3.659 21.890 1.00 59.28 84 VAL A CA 1
ATOM 631 C C . VAL A 1 84 ? -30.303 -5.005 22.485 1.00 59.28 84 VAL A C 1
ATOM 633 O O . VAL A 1 84 ? -29.775 -5.893 21.818 1.00 59.28 84 VAL A O 1
ATOM 636 N N . GLU A 1 85 ? -30.569 -5.136 23.781 1.00 59.78 85 GLU A N 1
ATOM 637 C CA . GLU A 1 85 ? -30.545 -6.404 24.505 1.00 59.78 85 GLU A CA 1
ATOM 638 C C . GLU A 1 85 ? -31.664 -7.328 23.973 1.00 59.78 85 GLU A C 1
ATOM 640 O O . GLU A 1 85 ? -32.815 -6.904 23.860 1.00 59.78 85 GLU A O 1
ATOM 645 N N . ILE A 1 86 ? -31.336 -8.589 23.657 1.00 60.97 86 ILE A N 1
ATOM 646 C CA . ILE A 1 86 ? -32.299 -9.683 23.398 1.00 60.97 86 ILE A CA 1
ATOM 647 C C . ILE A 1 86 ? -32.224 -10.692 24.548 1.00 60.97 86 ILE A C 1
ATOM 649 O O . ILE A 1 86 ? -31.089 -11.063 24.934 1.00 60.97 86 ILE A O 1
#

Secondary structure (DSSP, 8-state):
-------HHHHHHHHHHHHHHHHHHHHHHHHHHHHHHHHHHH-TTS-HHHHHHHHHHHHHHHHHHHHHHHHHHHHHHS-TTTT---

Mean predicted aligned error: 10.49 Å

pLDDT: mean 79.21, std 13.96, range [40.56, 93.0]

Sequence (86 aa):
RLKAVKDPVAEAGANIGQVLVIGGFVIFYGTLIFFVLKGMLADPDTPLFMKIGLPAIFIGMGILLTSVIIDRIKASKTDPYKDVEI

Foldseek 3Di:
DDPPPPPVVVVVVVVVVVCVVVVVVCVVVVVVLVVVLVVLCPDPPRDPCCNPVVVVVVVVVVVVVVVVVVVVVVCVVPPPCPPDDD

Organism: NCBI:txid408172